Protein AF-A0A3B8U976-F1 (afdb_monomer)

Solvent-accessible surface area (backbone atoms only — not comparable to full-atom values): 6477 Å² total; per-residue (Å²): 139,84,88,73,89,81,91,78,80,85,79,77,79,73,72,76,76,78,73,78,68,48,66,43,78,44,60,14,77,86,78,64,49,73,49,78,43,64,57,85,47,87,59,83,75,60,52,43,73,70,55,36,69,73,75,41,81,80,40,82,42,75,46,60,14,75,84,77,61,51,74,39,74,45,56,70,69,52,96,59,59,78,61,54,36,69,74,64,50,54,73,72,65,80,77,135

Mean predicted aligned error: 14.17 Å

Nearest PDB structures (foldseek):
  1x0g-assembly1_D  TM=1.852E-01  e=2.087E+00  Thermosynechococcus vestitus BP-1

pLDDT: mean 72.02, std 16.74, range [30.52, 92.12]

Foldseek 3Di:
DDDDDDDDDDPPPPDPPPPPQPWDWAAAPPPRDIDIDGPPFPDDDNHDLVCCVVPPDWDWDWDQAPPPRDIDTDTPSPPGDDNHHPVRVVVVDDDD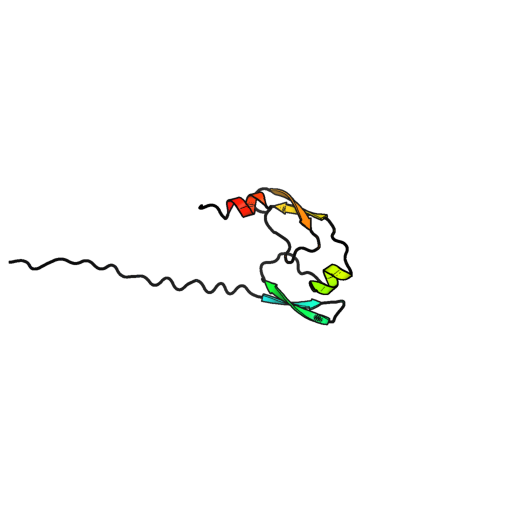

Structure (mmCIF, N/CA/C/O backbone):
data_AF-A0A3B8U976-F1
#
_entry.id   AF-A0A3B8U976-F1
#
loop_
_atom_site.group_PDB
_atom_site.id
_atom_site.type_symbol
_atom_site.label_atom_id
_atom_site.label_alt_id
_atom_site.label_comp_id
_atom_site.label_asym_id
_atom_site.label_entity_id
_atom_site.label_seq_id
_atom_site.pdbx_PDB_ins_code
_atom_site.Cartn_x
_atom_site.Cartn_y
_atom_site.Cartn_z
_atom_site.occupancy
_atom_site.B_iso_or_equiv
_atom_site.auth_seq_id
_atom_site.auth_comp_id
_atom_site.auth_asym_id
_atom_site.auth_atom_id
_atom_site.pdbx_PDB_model_num
ATOM 1 N N . MET A 1 1 ? -29.194 -43.539 46.470 1.00 33.62 1 MET A N 1
ATOM 2 C CA . MET A 1 1 ? -27.788 -43.539 46.011 1.00 33.62 1 MET A CA 1
ATOM 3 C C . MET A 1 1 ? -27.761 -42.934 44.612 1.00 33.62 1 MET A C 1
ATOM 5 O O . MET A 1 1 ? -28.173 -43.598 43.676 1.00 33.62 1 MET A O 1
ATOM 9 N N . PHE A 1 2 ? -27.421 -41.645 44.494 1.00 30.52 2 PHE A N 1
ATOM 10 C CA . PHE A 1 2 ? -27.463 -40.875 43.242 1.00 30.52 2 PHE A CA 1
ATOM 11 C C . PHE A 1 2 ? -26.031 -40.641 42.745 1.00 30.52 2 PHE A C 1
ATOM 13 O O . PHE A 1 2 ? -25.284 -39.869 43.347 1.00 30.52 2 PHE A O 1
ATOM 20 N N . GLU A 1 3 ? -25.622 -41.327 41.677 1.00 34.19 3 GLU A N 1
ATOM 21 C CA . GLU A 1 3 ? -24.277 -41.184 41.117 1.00 34.19 3 GLU A CA 1
ATOM 22 C C . GL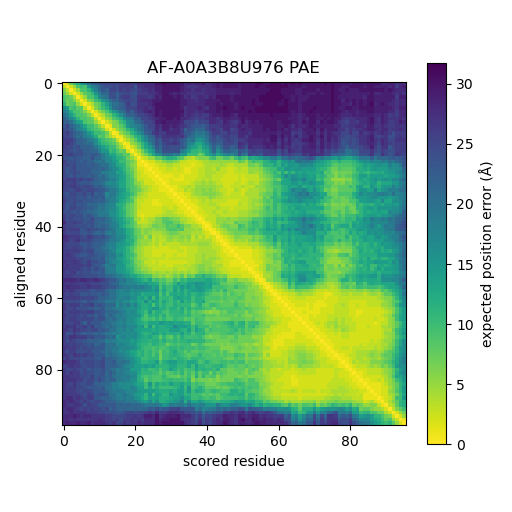U A 1 3 ? -24.166 -40.009 40.131 1.00 34.19 3 GLU A C 1
ATOM 24 O O . GLU A 1 3 ? -24.622 -40.052 38.995 1.00 34.19 3 GLU A O 1
ATOM 29 N N . LYS A 1 4 ? -23.486 -38.968 40.627 1.00 37.50 4 LYS A N 1
ATOM 30 C CA . LYS A 1 4 ? -22.391 -38.216 39.986 1.00 37.50 4 LYS A CA 1
ATOM 31 C C . LYS A 1 4 ? -22.652 -37.498 38.647 1.00 37.50 4 LYS A C 1
ATOM 33 O O . LYS A 1 4 ? -22.468 -38.016 37.554 1.00 37.50 4 LYS A O 1
ATOM 38 N N . LEU A 1 5 ? -22.863 -36.188 38.799 1.00 40.44 5 LEU A N 1
ATOM 39 C CA . LEU A 1 5 ? -22.307 -35.081 38.002 1.00 40.44 5 LEU A CA 1
ATOM 40 C C . LEU A 1 5 ? -21.115 -35.424 37.078 1.00 40.44 5 LEU A C 1
ATOM 42 O O . LEU A 1 5 ? -20.096 -35.918 37.560 1.00 40.44 5 LEU A O 1
ATOM 46 N N . LYS A 1 6 ? -21.152 -34.914 35.834 1.00 41.41 6 LYS A N 1
ATOM 47 C CA . LYS A 1 6 ? -20.152 -33.961 35.292 1.00 41.41 6 LYS A CA 1
ATOM 48 C C . LYS A 1 6 ? -20.595 -33.364 33.947 1.00 41.41 6 LYS A C 1
ATOM 50 O O . LYS A 1 6 ? -20.695 -34.035 32.928 1.00 41.41 6 LYS A O 1
ATOM 55 N N . LYS A 1 7 ? -20.821 -32.049 33.982 1.00 47.91 7 LYS A N 1
ATOM 56 C CA . LYS A 1 7 ? -20.962 -31.133 32.843 1.00 47.91 7 LYS A CA 1
ATOM 57 C C . LYS A 1 7 ? -19.703 -31.189 31.974 1.00 47.91 7 LYS A C 1
ATOM 59 O O . LYS A 1 7 ? -18.624 -30.960 32.511 1.00 47.91 7 LYS A O 1
ATOM 64 N N . LEU A 1 8 ? -19.831 -31.338 30.656 1.00 46.34 8 LEU A N 1
ATOM 65 C CA . LEU A 1 8 ? -18.810 -30.867 29.716 1.00 46.34 8 LEU A CA 1
ATOM 66 C C . LEU A 1 8 ? -19.481 -30.184 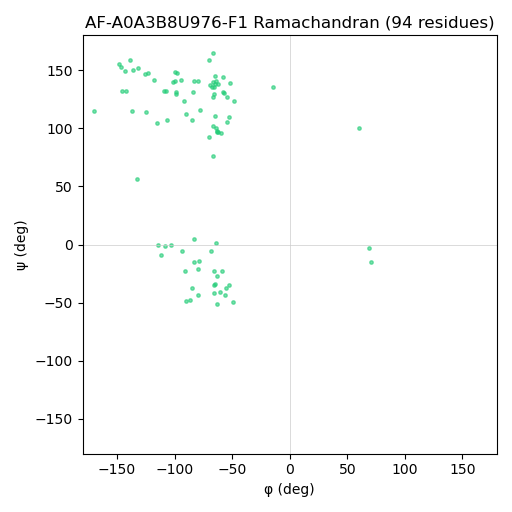28.523 1.00 46.34 8 LEU A C 1
ATOM 68 O O . LEU A 1 8 ? -20.242 -30.770 27.761 1.00 46.34 8 LEU A O 1
ATOM 72 N N . PHE A 1 9 ? -19.216 -28.886 28.442 1.00 45.72 9 PHE A N 1
ATOM 73 C CA . PHE A 1 9 ? -19.768 -27.935 27.496 1.00 45.72 9 PHE A CA 1
ATOM 74 C C . PHE A 1 9 ? -19.390 -28.277 26.051 1.00 45.72 9 PHE A C 1
ATOM 76 O O . PHE A 1 9 ? -18.232 -28.562 25.740 1.00 45.72 9 PHE A O 1
ATOM 83 N N . ALA A 1 10 ? -20.370 -28.148 25.157 1.00 47.22 10 ALA A N 1
ATOM 84 C CA . ALA A 1 10 ? -20.198 -28.187 23.713 1.00 47.22 10 ALA A CA 1
ATOM 85 C C . ALA A 1 10 ? -19.148 -27.155 23.256 1.00 47.22 10 ALA A C 1
ATOM 87 O O . ALA A 1 10 ? -19.411 -25.950 23.202 1.00 47.22 10 ALA A O 1
ATOM 88 N N . LYS A 1 11 ? -17.944 -27.616 22.892 1.00 52.53 11 LYS A N 1
ATOM 89 C CA . LYS A 1 11 ? -16.946 -26.786 22.207 1.00 52.53 11 LYS A CA 1
ATOM 90 C C . LYS A 1 11 ? -17.440 -26.509 20.787 1.00 52.53 11 LYS A C 1
ATOM 92 O O . LYS A 1 11 ? -17.203 -27.276 19.860 1.00 52.53 11 LYS A O 1
ATOM 97 N N . LYS A 1 12 ? -18.142 -25.388 20.616 1.00 55.72 12 LYS A N 1
ATOM 98 C CA . LYS A 1 12 ? -18.492 -24.812 19.312 1.00 55.72 12 LYS A CA 1
ATOM 99 C C . LYS A 1 12 ? -17.180 -24.457 18.602 1.00 55.72 12 LYS A C 1
ATOM 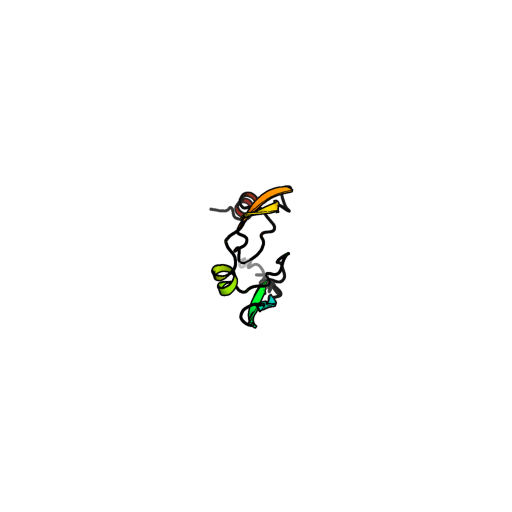101 O O . LYS A 1 12 ? -16.585 -23.419 18.890 1.00 55.72 12 LYS A O 1
ATOM 106 N N . ILE A 1 13 ? -16.698 -25.332 17.719 1.00 60.59 13 ILE A N 1
ATOM 107 C CA . ILE A 1 13 ? -15.524 -25.065 16.880 1.00 60.59 13 ILE A CA 1
ATOM 108 C C . ILE A 1 13 ? -15.888 -23.879 15.984 1.00 60.59 13 ILE A C 1
ATOM 110 O O . ILE A 1 13 ? -16.575 -24.021 14.971 1.00 60.59 13 ILE A O 1
ATOM 114 N N . ARG A 1 14 ? -15.477 -22.671 16.381 1.00 55.44 14 ARG A N 1
ATOM 115 C CA . ARG A 1 14 ? -15.527 -21.504 15.504 1.00 55.44 14 ARG A CA 1
ATOM 116 C C . ARG A 1 14 ? -14.524 -21.780 14.394 1.00 55.44 14 ARG A C 1
ATOM 118 O O . ARG A 1 14 ? -13.323 -21.658 14.612 1.00 55.44 14 ARG A O 1
ATOM 125 N N . ARG A 1 15 ? -15.015 -22.175 13.215 1.00 54.97 15 ARG A N 1
ATOM 126 C CA . ARG A 1 15 ? -14.205 -22.165 11.993 1.00 54.97 15 ARG A CA 1
ATOM 127 C C . ARG A 1 15 ? -13.530 -20.787 11.936 1.00 54.97 15 ARG A C 1
ATOM 129 O O . ARG A 1 15 ? -14.263 -19.792 12.013 1.00 54.97 15 ARG A O 1
ATOM 136 N N . PRO A 1 16 ? -12.191 -20.679 11.861 1.00 55.66 16 PRO A N 1
ATOM 137 C CA . PRO A 1 16 ? -11.584 -19.390 11.579 1.00 55.66 16 PRO A CA 1
ATOM 138 C C . PRO A 1 16 ? -12.233 -18.897 10.289 1.00 55.66 16 PRO A C 1
ATOM 140 O O . PRO A 1 16 ? -12.328 -19.649 9.315 1.00 55.66 16 PRO A O 1
ATOM 143 N N . ARG A 1 17 ? -12.776 -17.673 10.302 1.00 47.84 17 ARG A N 1
ATOM 144 C CA . ARG A 1 17 ? -13.228 -17.034 9.067 1.00 47.84 17 ARG A CA 1
ATOM 145 C C . ARG A 1 17 ? -12.026 -17.108 8.130 1.00 47.84 17 ARG A C 1
ATOM 147 O O . ARG A 1 17 ? -11.034 -16.434 8.395 1.00 47.84 17 ARG A O 1
ATOM 154 N N . ARG A 1 18 ? -12.086 -17.935 7.078 1.00 51.31 18 ARG A N 1
ATOM 155 C CA . ARG A 1 18 ? -11.218 -17.748 5.917 1.00 51.31 18 ARG A CA 1
ATOM 156 C C . ARG A 1 18 ? -11.572 -16.359 5.429 1.00 51.31 18 ARG A C 1
ATOM 158 O O . ARG A 1 18 ? -12.601 -16.157 4.793 1.00 51.31 18 ARG A O 1
ATOM 165 N N . PHE A 1 19 ? -10.780 -15.386 5.855 1.00 47.78 19 PHE A N 1
ATOM 166 C CA . PHE A 1 19 ? -10.762 -14.083 5.243 1.00 47.78 19 PHE A CA 1
ATOM 167 C C . PHE A 1 19 ? -10.270 -14.394 3.838 1.00 47.78 19 PHE A C 1
ATOM 169 O O . PHE A 1 19 ? -9.081 -14.617 3.630 1.00 47.78 19 PHE A O 1
ATOM 176 N N . ASN A 1 20 ? -11.197 -14.527 2.894 1.00 49.41 20 ASN A N 1
ATOM 177 C CA . ASN A 1 20 ? -10.858 -14.420 1.492 1.00 49.41 20 ASN A CA 1
ATOM 178 C C . ASN A 1 20 ? -10.446 -12.952 1.328 1.00 49.41 20 ASN A C 1
ATOM 180 O O . ASN A 1 20 ? -11.262 -12.111 0.972 1.00 49.41 20 ASN A O 1
ATOM 184 N N . GLN A 1 21 ? -9.236 -12.604 1.783 1.00 58.56 21 GLN A N 1
ATOM 185 C CA . GLN A 1 21 ? -8.591 -11.359 1.409 1.00 58.56 21 GLN A CA 1
ATOM 186 C C . GLN A 1 21 ? -8.393 -11.547 -0.079 1.00 58.56 21 GLN A C 1
ATOM 188 O O . GLN A 1 21 ? -7.537 -12.333 -0.487 1.00 58.56 21 GLN A O 1
ATOM 193 N N . GLY A 1 22 ? -9.276 -10.945 -0.874 1.00 70.62 22 GLY A N 1
ATOM 194 C CA . GLY A 1 22 ? -9.076 -10.928 -2.304 1.00 70.62 22 GLY A CA 1
ATOM 195 C C . GLY A 1 22 ? -7.668 -10.400 -2.533 1.00 70.62 22 GLY A C 1
ATOM 196 O O . GLY A 1 22 ? -7.188 -9.521 -1.818 1.00 70.62 22 GLY A O 1
ATOM 197 N N . THR A 1 23 ? -6.950 -10.980 -3.470 1.00 78.44 23 THR A N 1
ATOM 198 C CA . THR A 1 23 ? -5.705 -10.393 -3.934 1.00 78.44 23 THR A CA 1
ATOM 199 C C . THR A 1 23 ? -5.971 -9.891 -5.333 1.00 78.44 23 THR A C 1
ATOM 201 O O . THR A 1 23 ? -6.578 -10.581 -6.150 1.00 78.44 23 THR A O 1
ATOM 204 N N . ILE A 1 24 ? -5.563 -8.659 -5.609 1.00 80.50 24 ILE A N 1
ATOM 205 C CA . ILE A 1 24 ? -5.489 -8.189 -6.983 1.00 80.50 24 ILE A CA 1
ATOM 206 C C . ILE A 1 24 ? -4.066 -8.415 -7.473 1.00 80.50 24 ILE A C 1
ATOM 208 O O . ILE A 1 24 ? -3.096 -8.181 -6.744 1.00 80.50 24 ILE A O 1
ATOM 212 N N . THR A 1 25 ? -3.947 -8.822 -8.727 1.00 83.81 25 THR A N 1
ATOM 213 C CA . THR A 1 25 ? -2.665 -8.880 -9.421 1.00 83.81 25 THR A CA 1
ATOM 214 C C . THR A 1 25 ? -2.525 -7.636 -10.287 1.00 83.81 25 THR A C 1
ATOM 216 O O . THR A 1 25 ? -3.445 -7.271 -11.021 1.00 83.81 25 THR A O 1
ATOM 219 N N . ARG A 1 26 ? -1.379 -6.963 -10.193 1.00 83.94 26 ARG A N 1
ATOM 220 C CA . ARG A 1 26 ? -1.019 -5.815 -11.029 1.00 83.94 26 ARG A CA 1
ATOM 221 C C . ARG A 1 26 ? 0.284 -6.080 -11.760 1.00 83.94 26 ARG A C 1
ATOM 223 O O . ARG A 1 26 ? 1.175 -6.725 -11.221 1.00 83.94 26 ARG A O 1
ATOM 230 N N . THR A 1 27 ? 0.408 -5.524 -12.956 1.00 85.75 27 THR A N 1
ATOM 231 C CA . THR A 1 27 ? 1.648 -5.533 -13.736 1.00 85.75 27 THR A CA 1
ATOM 232 C C . THR A 1 27 ? 2.372 -4.208 -13.550 1.00 85.75 27 THR A C 1
ATOM 234 O O . THR A 1 27 ? 1.763 -3.148 -13.700 1.00 85.75 27 THR A O 1
ATOM 237 N N . CYS A 1 28 ? 3.659 -4.260 -13.210 1.00 85.94 28 CYS A N 1
ATOM 238 C CA . CYS A 1 28 ? 4.510 -3.081 -13.121 1.00 85.94 28 CYS A CA 1
ATOM 239 C C . CYS A 1 28 ? 4.702 -2.459 -14.506 1.00 85.94 28 CYS A C 1
ATOM 241 O O . CYS A 1 28 ? 5.169 -3.136 -15.421 1.00 85.94 28 CYS A O 1
ATOM 243 N N . ARG A 1 29 ? 4.433 -1.156 -14.639 1.00 85.31 29 ARG A N 1
ATOM 244 C CA . ARG A 1 29 ? 4.597 -0.432 -15.911 1.00 85.31 29 ARG A CA 1
ATOM 245 C C . ARG A 1 29 ? 6.048 -0.377 -16.418 1.00 85.31 29 ARG A C 1
ATOM 247 O O . ARG A 1 29 ? 6.249 -0.252 -17.617 1.00 85.31 29 ARG A O 1
ATOM 254 N N . ILE A 1 30 ? 7.043 -0.447 -15.527 1.00 83.81 30 ILE A N 1
ATOM 255 C CA . ILE A 1 30 ? 8.466 -0.298 -15.894 1.00 83.81 30 ILE A CA 1
ATOM 256 C C . ILE A 1 30 ? 9.113 -1.638 -16.250 1.00 83.81 30 ILE A C 1
ATOM 258 O O . ILE A 1 30 ? 9.794 -1.735 -17.261 1.00 83.81 30 ILE A O 1
ATOM 262 N N . CYS A 1 31 ? 8.934 -2.667 -15.419 1.00 88.50 31 CYS A N 1
ATOM 263 C CA . CYS A 1 31 ? 9.637 -3.943 -15.592 1.00 88.50 31 CYS A CA 1
ATOM 264 C C . CYS A 1 31 ? 8.745 -5.095 -16.062 1.00 88.50 31 CYS A C 1
ATOM 266 O O . CYS A 1 31 ? 9.228 -6.215 -16.180 1.00 88.50 31 CYS A O 1
ATOM 268 N N . GLY A 1 32 ? 7.441 -4.868 -16.245 1.00 86.25 32 GLY A N 1
ATOM 269 C CA . GLY A 1 32 ? 6.497 -5.906 -16.669 1.00 86.25 32 GLY A CA 1
ATOM 270 C C . GLY A 1 32 ? 6.226 -7.001 -15.628 1.00 86.25 32 GLY A C 1
ATOM 271 O O . GLY A 1 32 ? 5.383 -7.861 -15.862 1.00 86.25 32 GLY A O 1
ATOM 272 N N . LYS A 1 33 ? 6.888 -6.983 -14.461 1.00 87.88 33 LYS A N 1
ATOM 273 C CA . LYS A 1 33 ? 6.661 -7.978 -13.403 1.00 87.88 33 LYS A CA 1
ATOM 274 C C . LYS A 1 33 ? 5.253 -7.851 -12.8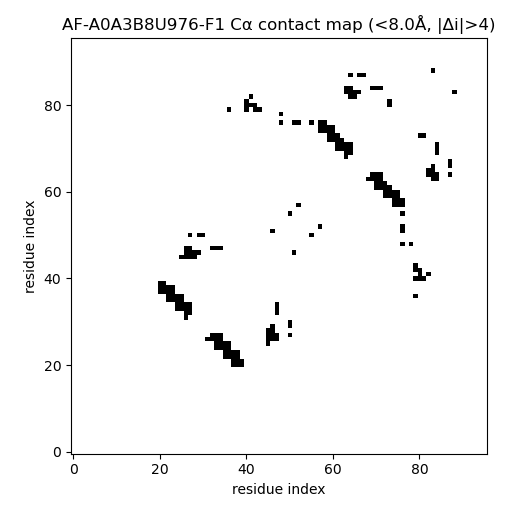28 1.00 87.88 33 LYS A C 1
ATOM 276 O O . LYS A 1 33 ? 4.808 -6.749 -12.489 1.00 87.88 33 LYS A O 1
ATOM 281 N N . THR A 1 34 ? 4.587 -8.983 -12.640 1.00 86.50 34 THR A N 1
ATOM 282 C CA . THR A 1 34 ? 3.318 -9.064 -11.915 1.00 86.50 34 THR A CA 1
ATOM 283 C C . THR A 1 34 ? 3.552 -9.138 -10.411 1.00 86.50 34 THR A C 1
ATOM 285 O O . THR A 1 34 ? 4.458 -9.829 -9.950 1.00 86.50 34 THR A O 1
ATOM 288 N N . PHE A 1 35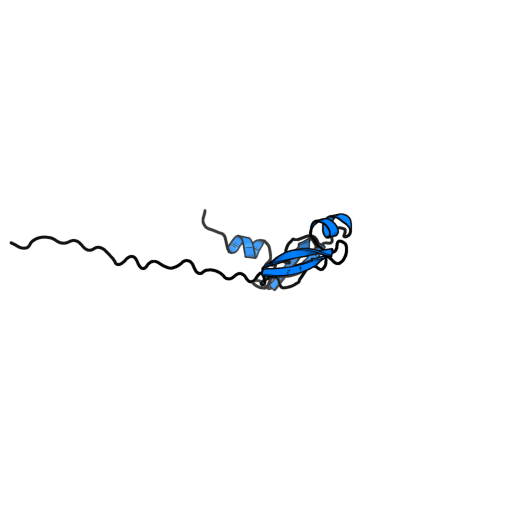 ? 2.722 -8.454 -9.633 1.00 81.44 35 PHE A N 1
ATOM 289 C CA . PHE A 1 35 ? 2.765 -8.485 -8.176 1.00 81.44 35 PHE A CA 1
ATOM 290 C C . PHE A 1 35 ? 1.357 -8.436 -7.586 1.00 81.44 35 PHE A C 1
ATOM 292 O O . PHE A 1 35 ? 0.438 -7.849 -8.159 1.00 81.44 35 PHE A O 1
ATOM 299 N N . THR A 1 36 ? 1.194 -9.068 -6.427 1.00 82.19 36 THR A N 1
ATOM 300 C CA . THR A 1 36 ? -0.093 -9.189 -5.742 1.00 82.19 36 THR A CA 1
ATOM 301 C C . THR A 1 36 ? -0.214 -8.203 -4.591 1.00 82.19 36 THR A C 1
ATOM 303 O O . THR A 1 36 ? 0.7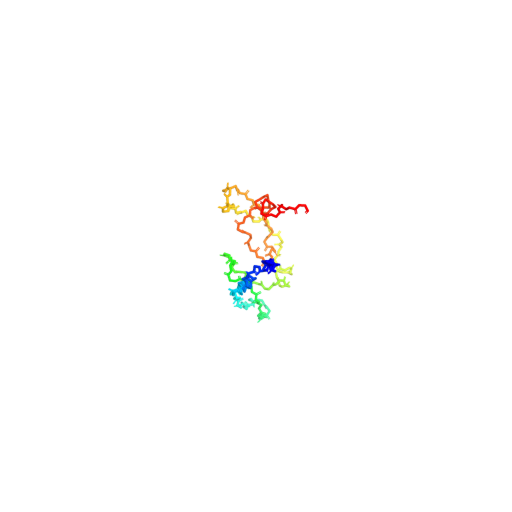25 -8.000 -3.815 1.00 82.19 36 THR A O 1
ATOM 306 N N . LEU A 1 37 ? -1.402 -7.628 -4.449 1.00 76.81 37 LEU A N 1
ATOM 307 C CA . LEU A 1 37 ?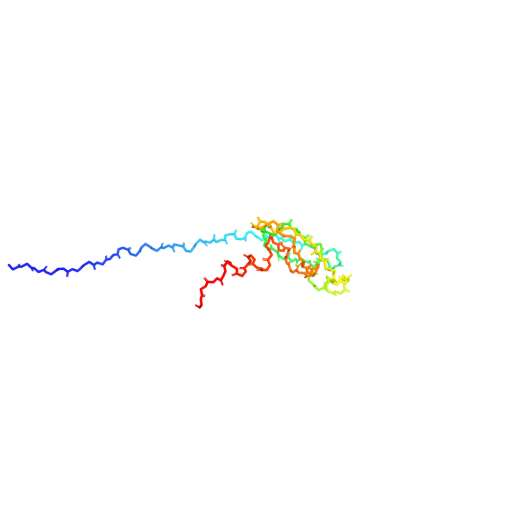 -1.764 -6.704 -3.381 1.00 76.81 37 LEU A CA 1
ATOM 308 C C . LEU A 1 37 ? -3.101 -7.130 -2.772 1.00 76.81 37 LEU A C 1
ATOM 310 O O . LEU A 1 37 ? -3.923 -7.710 -3.480 1.00 76.81 37 LEU A O 1
ATOM 314 N N . PRO A 1 38 ? -3.355 -6.830 -1.492 1.00 76.25 38 PRO A N 1
ATOM 315 C CA . PRO A 1 38 ? -4.652 -7.123 -0.899 1.00 76.25 38 PRO A CA 1
ATOM 316 C C . PRO A 1 38 ? -5.750 -6.251 -1.537 1.00 76.25 38 PRO A C 1
ATOM 318 O O . PRO A 1 38 ? -5.530 -5.064 -1.780 1.00 76.25 38 PRO A O 1
ATOM 321 N N . ASP A 1 39 ? -6.933 -6.828 -1.786 1.00 70.56 39 ASP A N 1
ATOM 322 C CA . ASP A 1 39 ? -8.101 -6.214 -2.452 1.00 70.56 39 ASP A CA 1
ATOM 323 C C . ASP A 1 39 ? -8.600 -4.962 -1.713 1.00 70.56 39 ASP A C 1
ATOM 325 O O . ASP A 1 39 ? -9.239 -4.073 -2.271 1.00 70.56 39 ASP A O 1
ATOM 329 N N . ASN A 1 40 ? -8.267 -4.880 -0.428 1.00 71.06 40 ASN A N 1
ATOM 330 C CA . ASN A 1 40 ? -8.724 -3.846 0.474 1.00 71.06 40 ASN A CA 1
ATOM 331 C C . ASN A 1 40 ? -7.909 -2.544 0.410 1.00 71.06 40 ASN A C 1
ATOM 333 O O . ASN A 1 40 ? -8.171 -1.650 1.227 1.00 71.06 40 ASN A O 1
ATOM 337 N N . VAL A 1 41 ? -6.936 -2.393 -0.493 1.00 67.69 41 VAL A N 1
ATOM 338 C CA . VAL A 1 41 ? -6.248 -1.104 -0.664 1.00 67.69 41 VAL A CA 1
ATOM 339 C C . VAL A 1 41 ? -7.104 -0.159 -1.498 1.00 67.69 41 VAL A C 1
ATOM 341 O O . VAL A 1 41 ? -7.793 -0.541 -2.432 1.00 67.69 41 VAL A O 1
ATOM 344 N N . GLN A 1 42 ? -7.104 1.114 -1.113 1.00 62.66 42 GLN A N 1
ATOM 345 C CA . GLN A 1 42 ? -7.942 2.121 -1.769 1.00 62.66 42 GLN A CA 1
ATOM 346 C C . GLN A 1 42 ? -7.300 2.682 -3.045 1.00 62.66 42 GLN A C 1
ATOM 348 O O . GLN A 1 42 ? -7.976 3.331 -3.831 1.00 62.66 42 GLN A O 1
ATOM 353 N N . HIS A 1 43 ? -6.000 2.444 -3.226 1.00 68.38 43 HIS A N 1
ATOM 354 C CA . HIS A 1 43 ? -5.234 2.882 -4.383 1.00 68.38 43 HIS A CA 1
ATOM 355 C C . HIS A 1 43 ? -4.227 1.799 -4.756 1.00 68.38 43 HIS A C 1
ATOM 357 O O . HIS A 1 43 ? -3.509 1.285 -3.892 1.00 68.38 43 HIS A O 1
ATOM 363 N N . TRP A 1 44 ? -4.197 1.473 -6.044 1.00 72.19 44 TRP A N 1
ATOM 364 C CA . TRP A 1 44 ? -3.299 0.492 -6.633 1.00 72.19 44 TRP A CA 1
ATOM 365 C C . TRP A 1 44 ? -2.026 1.196 -7.111 1.00 72.19 44 TRP A C 1
ATOM 367 O O . TRP A 1 44 ? -2.134 2.141 -7.885 1.00 72.19 44 TRP A O 1
ATOM 377 N N . PRO A 1 45 ? -0.826 0.796 -6.665 1.00 74.69 45 PRO A N 1
ATOM 378 C CA . PRO A 1 45 ? 0.414 1.291 -7.246 1.00 74.69 45 PRO A CA 1
ATOM 379 C C . PRO A 1 45 ? 0.614 0.745 -8.672 1.00 74.69 45 PRO A C 1
ATOM 381 O O . PRO A 1 45 ? 0.441 -0.448 -8.913 1.00 74.69 45 PRO A O 1
ATOM 384 N N . ASP A 1 46 ? 1.049 1.609 -9.592 1.00 77.00 46 ASP A N 1
ATOM 385 C CA . ASP A 1 46 ? 1.415 1.254 -10.978 1.00 77.00 46 ASP A CA 1
ATOM 386 C C . ASP A 1 46 ? 2.814 0.624 -11.119 1.00 77.00 46 ASP A C 1
ATOM 388 O O . ASP A 1 46 ? 3.162 0.062 -12.161 1.00 77.00 46 ASP A O 1
ATOM 392 N N . LEU A 1 47 ? 3.639 0.727 -10.074 1.00 81.12 47 LEU A N 1
ATOM 393 C CA . LEU A 1 47 ? 5.016 0.233 -10.040 1.00 81.12 47 LEU A CA 1
ATOM 394 C C . LEU A 1 47 ? 5.180 -0.840 -8.963 1.00 81.12 47 LEU A C 1
ATOM 396 O O . LEU A 1 47 ? 4.651 -0.705 -7.857 1.00 81.12 47 LEU A O 1
ATOM 400 N N . CYS A 1 48 ? 5.974 -1.873 -9.259 1.00 83.94 48 CYS A N 1
ATOM 401 C CA . CYS A 1 48 ? 6.413 -2.825 -8.242 1.00 83.94 48 CYS A CA 1
ATOM 402 C C . CYS A 1 48 ? 7.355 -2.152 -7.229 1.00 83.94 48 CYS A C 1
ATOM 404 O O . CYS A 1 48 ? 7.900 -1.075 -7.478 1.00 83.94 48 CYS A O 1
ATOM 406 N N . GLN A 1 49 ? 7.570 -2.806 -6.087 1.00 79.06 49 GLN A N 1
ATOM 407 C CA . GLN A 1 49 ? 8.391 -2.277 -4.994 1.00 79.06 49 GLN A CA 1
ATOM 408 C C . GLN A 1 49 ? 9.818 -1.907 -5.437 1.00 79.06 49 GLN A C 1
ATOM 410 O O . GLN A 1 49 ? 10.290 -0.828 -5.092 1.00 79.06 49 GLN A O 1
ATOM 415 N N . GLU A 1 50 ? 10.469 -2.756 -6.238 1.00 82.44 50 GLU A N 1
ATOM 416 C CA . GLU A 1 50 ? 11.827 -2.517 -6.750 1.00 82.44 50 GLU A CA 1
ATOM 417 C C . GLU A 1 50 ? 11.885 -1.276 -7.653 1.00 82.44 50 GLU A C 1
ATOM 419 O O . GLU A 1 50 ? 12.686 -0.368 -7.437 1.00 82.44 50 GLU A O 1
ATOM 424 N N . CYS A 1 51 ? 10.990 -1.194 -8.645 1.00 82.19 51 CYS A N 1
ATOM 425 C CA . CYS A 1 51 ? 10.949 -0.061 -9.569 1.00 82.19 51 CYS A CA 1
ATOM 426 C C . CYS A 1 51 ? 10.557 1.237 -8.867 1.00 82.19 51 CYS A C 1
ATOM 428 O O . CYS A 1 51 ? 11.060 2.300 -9.212 1.00 82.19 51 CYS A O 1
ATOM 430 N N . ARG A 1 52 ? 9.683 1.164 -7.866 1.00 77.12 52 ARG A N 1
ATOM 431 C CA . ARG A 1 52 ? 9.278 2.321 -7.071 1.00 77.12 52 ARG A CA 1
ATOM 432 C C . ARG A 1 52 ? 10.441 2.868 -6.245 1.00 77.12 52 ARG A C 1
ATOM 434 O O . ARG A 1 52 ? 10.637 4.073 -6.246 1.00 77.12 52 ARG A O 1
ATOM 441 N N . ALA A 1 53 ? 11.248 1.997 -5.636 1.00 77.00 53 ALA A N 1
ATOM 442 C CA . ALA A 1 53 ? 12.453 2.404 -4.913 1.00 77.00 53 ALA A CA 1
ATOM 443 C C . ALA A 1 53 ? 13.526 3.020 -5.831 1.00 77.00 53 ALA A C 1
ATOM 445 O O . ALA A 1 53 ? 14.231 3.932 -5.414 1.00 77.00 53 ALA A O 1
ATOM 446 N N . LYS A 1 54 ? 13.636 2.539 -7.077 1.00 81.25 54 LYS A N 1
ATOM 447 C CA . LYS A 1 54 ? 14.654 2.994 -8.037 1.00 81.25 54 LYS A CA 1
ATOM 448 C C . LYS A 1 54 ? 14.261 4.252 -8.819 1.00 81.25 54 LYS A C 1
ATOM 450 O O . LYS A 1 54 ? 15.120 5.069 -9.123 1.00 81.25 54 LYS A O 1
ATOM 455 N N . HIS A 1 55 ? 12.987 4.385 -9.185 1.00 75.31 55 HIS A N 1
ATOM 456 C CA . HIS A 1 55 ? 12.523 5.404 -10.136 1.00 75.31 55 HIS A CA 1
ATOM 457 C C . HIS A 1 55 ? 11.648 6.491 -9.515 1.00 75.31 55 HIS A C 1
ATOM 459 O O . HIS A 1 55 ? 11.338 7.464 -10.199 1.00 75.31 55 HIS A O 1
ATOM 465 N N . ARG A 1 56 ? 11.225 6.348 -8.253 1.00 70.19 56 ARG A N 1
ATOM 466 C CA . ARG A 1 56 ? 10.399 7.352 -7.584 1.00 70.19 56 ARG A CA 1
ATOM 467 C C . ARG A 1 56 ? 11.058 7.791 -6.273 1.00 70.19 56 ARG A C 1
ATOM 469 O O . ARG A 1 56 ? 11.151 6.977 -5.350 1.00 70.19 56 ARG A O 1
ATOM 476 N N . PRO A 1 57 ? 11.500 9.057 -6.154 1.00 69.19 57 PRO A N 1
ATOM 477 C CA . PRO A 1 57 ? 11.933 9.569 -4.862 1.00 69.19 57 PRO A CA 1
ATOM 478 C C . PRO A 1 57 ? 10.781 9.442 -3.858 1.00 69.19 57 PRO A C 1
ATOM 480 O O . PRO A 1 57 ? 9.607 9.553 -4.218 1.00 69.19 57 PRO A O 1
ATOM 483 N N . ALA A 1 58 ? 11.110 9.142 -2.601 1.00 70.75 58 ALA A N 1
ATOM 484 C CA . ALA A 1 58 ? 10.109 9.042 -1.550 1.00 70.75 58 ALA A CA 1
ATOM 485 C C . ALA A 1 58 ? 9.475 10.423 -1.330 1.00 70.75 58 ALA A C 1
ATOM 487 O O . ALA A 1 58 ? 10.114 11.339 -0.826 1.00 70.75 58 ALA A O 1
ATOM 488 N N . GLU A 1 59 ? 8.210 10.558 -1.706 1.00 77.75 59 GLU A N 1
ATOM 489 C CA . GLU A 1 59 ? 7.420 11.767 -1.488 1.00 77.75 59 GLU A CA 1
ATOM 490 C C . GLU A 1 59 ? 6.564 11.581 -0.235 1.00 77.75 59 GLU A C 1
ATOM 492 O O . GLU A 1 59 ? 6.098 10.478 0.066 1.00 77.75 59 GLU A O 1
ATOM 497 N N . THR A 1 60 ? 6.315 12.661 0.494 1.00 84.88 60 THR A N 1
ATOM 498 C CA . THR A 1 60 ? 5.403 12.638 1.638 1.00 84.88 60 THR A CA 1
ATOM 499 C C . THR A 1 60 ? 3.997 12.969 1.151 1.00 84.88 60 THR A C 1
ATOM 501 O O . THR A 1 60 ? 3.730 14.088 0.725 1.00 84.88 60 THR A O 1
ATOM 504 N N . LEU A 1 61 ? 3.085 11.997 1.210 1.00 83.31 61 LEU A N 1
ATOM 505 C CA . LEU A 1 61 ? 1.687 12.168 0.812 1.00 83.31 61 LEU A CA 1
ATOM 506 C C . LEU A 1 61 ? 0.802 12.389 2.036 1.00 83.31 61 LEU A C 1
ATOM 508 O O . LEU A 1 61 ? 0.958 11.700 3.041 1.00 83.31 61 LEU A O 1
ATOM 512 N N . THR A 1 62 ? -0.177 13.288 1.926 1.00 88.19 62 THR A N 1
ATOM 513 C CA . THR A 1 62 ? -1.134 13.602 3.000 1.00 88.19 62 THR A CA 1
ATOM 514 C C . THR A 1 62 ? -2.521 13.045 2.682 1.00 88.19 62 THR A C 1
ATOM 516 O O . THR A 1 62 ? -3.049 13.260 1.592 1.00 88.19 62 THR A O 1
ATOM 519 N N . ARG A 1 63 ? -3.160 12.358 3.639 1.00 87.06 63 ARG A N 1
ATOM 520 C CA . ARG A 1 63 ? -4.564 11.901 3.542 1.00 87.06 63 ARG A CA 1
ATOM 521 C C . ARG A 1 63 ? -5.317 12.098 4.853 1.00 87.06 63 ARG A C 1
ATOM 523 O O . ARG A 1 63 ? -4.716 12.173 5.916 1.00 87.06 63 ARG A O 1
ATOM 530 N N . LYS A 1 64 ? -6.651 12.142 4.787 1.00 90.44 64 LYS A N 1
ATOM 531 C CA . LYS A 1 64 ? -7.523 12.166 5.974 1.00 90.44 64 LYS A CA 1
ATOM 532 C C . LYS A 1 64 ? -7.760 10.748 6.496 1.00 90.44 64 LYS A C 1
ATOM 534 O O . LYS A 1 64 ? -8.113 9.846 5.738 1.00 90.44 64 LYS A O 1
ATOM 539 N N . CYS A 1 65 ? -7.577 10.549 7.798 1.00 88.75 65 CYS A N 1
ATOM 540 C CA . CYS A 1 65 ? -7.873 9.286 8.467 1.00 88.75 65 CYS A CA 1
ATOM 541 C C . CYS A 1 65 ? -9.379 8.999 8.439 1.00 88.75 65 CYS A C 1
ATOM 543 O O . CYS A 1 65 ? -10.170 9.821 8.896 1.00 88.75 65 CYS A O 1
ATOM 545 N N . LYS A 1 66 ? -9.785 7.797 8.008 1.00 87.12 66 LYS A N 1
ATOM 546 C CA . LYS A 1 66 ? -11.210 7.420 7.965 1.00 87.12 66 LYS A CA 1
ATOM 547 C C . LYS A 1 66 ? -11.869 7.317 9.354 1.00 87.12 66 LYS A C 1
ATOM 549 O O . LYS A 1 66 ? -13.084 7.414 9.445 1.00 87.12 66 LYS A O 1
ATOM 554 N N . LYS A 1 67 ? -11.092 7.108 10.428 1.00 86.62 67 LYS A N 1
ATOM 555 C CA . LYS A 1 67 ? -11.609 6.966 11.807 1.00 86.62 67 LYS A CA 1
ATOM 556 C C . LYS A 1 67 ? -11.775 8.312 12.516 1.00 86.62 67 LYS A C 1
ATOM 558 O O . LYS A 1 67 ? -12.800 8.539 13.134 1.00 86.62 67 LYS A O 1
ATOM 563 N N . CYS A 1 68 ? -10.762 9.177 12.460 1.00 91.12 68 CYS A N 1
ATOM 564 C CA . CYS A 1 68 ? -10.741 10.426 13.233 1.00 91.12 68 CYS A CA 1
ATOM 565 C C . CYS A 1 68 ? -10.791 11.699 12.379 1.00 91.12 68 CYS A C 1
ATOM 567 O O . CYS A 1 68 ? -10.701 12.791 12.927 1.00 91.12 68 CYS A O 1
ATOM 569 N N . GLY A 1 69 ? -10.838 11.585 11.049 1.00 90.31 69 GLY A N 1
ATOM 570 C CA . GLY A 1 69 ? -10.858 12.720 10.119 1.00 90.31 69 GLY A CA 1
ATOM 571 C C . GLY A 1 69 ? -9.543 13.502 10.008 1.00 90.31 69 GLY A C 1
ATOM 572 O O . GLY A 1 69 ? -9.363 14.245 9.044 1.00 90.31 69 GLY A O 1
ATOM 573 N N . LYS A 1 70 ? -8.602 13.320 10.946 1.00 92.12 70 LYS A N 1
ATOM 574 C CA . LYS A 1 70 ? -7.342 14.075 10.991 1.00 92.12 70 LYS A CA 1
ATOM 575 C C . LYS A 1 70 ? -6.460 13.777 9.771 1.00 92.12 70 LYS A C 1
ATOM 577 O O . LYS A 1 70 ? -6.348 12.603 9.389 1.00 92.12 70 LYS A O 1
ATOM 582 N N . PRO A 1 71 ? -5.825 14.803 9.174 1.00 91.00 71 PRO A N 1
ATOM 583 C CA . PRO A 1 71 ? -4.818 14.591 8.149 1.00 91.00 71 PRO A CA 1
ATOM 584 C C . PRO A 1 71 ? -3.605 13.882 8.757 1.00 91.00 71 PRO A C 1
ATOM 586 O O . PRO A 1 71 ? -3.253 14.096 9.917 1.00 91.00 71 PRO A O 1
ATOM 589 N N . PHE A 1 72 ? -2.983 13.012 7.977 1.00 91.50 72 PHE A N 1
ATOM 590 C CA . PHE A 1 72 ? -1.740 12.348 8.332 1.00 91.50 72 PHE A CA 1
ATOM 591 C C . PHE A 1 72 ? -0.908 12.114 7.078 1.00 91.50 72 PHE A C 1
ATOM 593 O O . PHE A 1 72 ? -1.449 11.989 5.974 1.00 91.50 72 PHE A O 1
ATOM 600 N N . THR A 1 73 ? 0.403 12.054 7.268 1.00 89.88 73 THR A N 1
ATOM 601 C CA . THR A 1 73 ? 1.366 11.848 6.197 1.00 89.88 73 THR A CA 1
ATOM 602 C C . THR A 1 73 ? 1.817 10.392 6.122 1.00 89.88 73 THR A C 1
ATOM 604 O O . THR A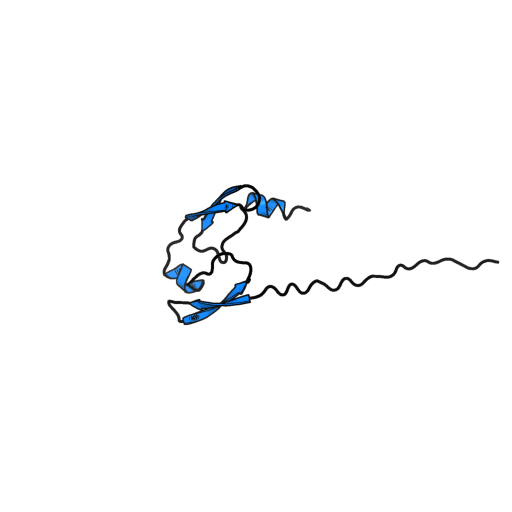 1 73 ? 1.856 9.680 7.127 1.00 89.88 73 THR A O 1
ATOM 607 N N . PHE A 1 74 ? 2.136 9.925 4.919 1.00 85.81 74 PHE A N 1
ATOM 608 C CA . PHE A 1 74 ? 2.748 8.623 4.677 1.00 85.81 74 PHE A CA 1
ATOM 609 C C . PHE A 1 74 ? 3.662 8.689 3.454 1.00 85.81 74 PHE A C 1
ATOM 611 O O . PHE A 1 74 ? 3.482 9.522 2.569 1.00 85.81 74 PHE A O 1
ATOM 618 N N . SER A 1 75 ? 4.644 7.793 3.396 1.00 84.31 75 SER A N 1
ATOM 619 C CA . SER A 1 75 ? 5.556 7.730 2.258 1.00 84.31 75 SER A CA 1
ATOM 620 C C . SER A 1 75 ? 4.832 7.264 0.993 1.00 84.31 75 SER A C 1
ATOM 622 O O . SER A 1 75 ? 4.137 6.242 0.994 1.00 84.31 75 SER A O 1
ATOM 624 N N . SER A 1 76 ? 5.096 7.941 -0.124 1.00 77.00 76 SER A N 1
ATOM 625 C CA . SER A 1 76 ? 4.729 7.513 -1.470 1.00 77.00 76 SER A CA 1
ATOM 626 C C . SER A 1 76 ? 5.433 6.230 -1.894 1.00 77.00 76 SER A C 1
ATOM 628 O O . SER A 1 76 ? 5.129 5.769 -2.988 1.00 77.00 76 SER A O 1
ATOM 630 N N . ASN A 1 77 ? 6.260 5.614 -1.032 1.00 75.31 77 ASN A N 1
ATOM 631 C CA . ASN A 1 77 ? 6.850 4.275 -1.156 1.00 75.31 77 ASN A CA 1
ATOM 632 C C . ASN A 1 77 ? 6.184 3.200 -0.270 1.00 75.31 77 ASN A C 1
ATOM 634 O O . ASN A 1 77 ? 6.523 2.023 -0.370 1.00 75.31 77 ASN A O 1
ATOM 638 N N . ALA A 1 78 ? 5.167 3.551 0.527 1.00 76.06 78 ALA A N 1
ATOM 639 C CA . ALA A 1 78 ? 4.424 2.590 1.344 1.00 76.06 78 ALA A CA 1
ATOM 640 C C . ALA A 1 78 ? 3.802 1.457 0.502 1.00 76.06 78 ALA A C 1
ATOM 642 O O . ALA A 1 78 ? 3.102 1.718 -0.482 1.00 76.06 78 ALA A O 1
ATOM 643 N N . ARG A 1 79 ? 4.003 0.195 0.910 1.00 69.69 79 ARG A N 1
ATOM 644 C CA . ARG A 1 79 ? 3.511 -1.007 0.200 1.00 69.69 79 ARG A CA 1
ATOM 645 C C . ARG A 1 79 ? 2.009 -0.956 -0.099 1.00 69.69 79 ARG A C 1
ATOM 647 O O . ARG A 1 79 ? 1.575 -1.401 -1.154 1.00 69.69 79 ARG A O 1
ATOM 654 N N . HIS A 1 80 ? 1.239 -0.361 0.805 1.00 73.62 80 HIS A N 1
ATOM 655 C CA . HIS A 1 80 ? -0.178 -0.062 0.640 1.00 73.62 80 HIS A CA 1
ATOM 656 C C . HIS A 1 80 ? -0.479 1.349 1.144 1.00 73.62 80 HIS A C 1
ATOM 658 O O . HIS A 1 80 ? 0.150 1.824 2.092 1.00 73.62 80 HIS A O 1
ATOM 664 N N . TRP A 1 81 ? -1.475 2.012 0.559 1.00 81.00 81 TRP A N 1
ATOM 665 C CA . TRP A 1 81 ? -1.900 3.324 1.040 1.00 81.00 81 TRP A CA 1
ATOM 666 C C . TRP A 1 81 ? -2.770 3.180 2.294 1.00 81.00 81 TRP A C 1
ATOM 668 O O . TRP A 1 81 ? -3.864 2.608 2.219 1.00 81.00 81 TRP A O 1
ATOM 678 N N . PRO A 1 82 ? -2.312 3.685 3.451 1.00 81.81 82 PRO A N 1
ATOM 679 C CA . PRO A 1 82 ? -3.031 3.542 4.707 1.00 81.81 82 PRO A CA 1
ATOM 680 C C . PRO A 1 82 ? -4.387 4.262 4.668 1.00 81.81 82 PRO A C 1
ATOM 682 O O . PRO A 1 82 ? -4.526 5.359 4.126 1.00 81.81 82 PRO A O 1
ATOM 685 N N . LYS A 1 83 ? -5.404 3.628 5.266 1.00 84.19 83 LYS A N 1
ATOM 686 C CA . LYS A 1 83 ? -6.753 4.201 5.460 1.00 84.19 83 LYS A CA 1
ATOM 687 C C . LYS A 1 83 ? -6.899 4.946 6.792 1.00 84.19 83 LYS A C 1
ATOM 689 O O . LYS A 1 83 ? -7.791 5.782 6.947 1.00 84.19 83 LYS A O 1
ATOM 694 N N . TYR A 1 84 ? -6.051 4.619 7.762 1.00 87.25 84 TYR A N 1
ATOM 695 C CA . TYR A 1 84 ? -6.087 5.148 9.121 1.00 87.25 84 TYR A CA 1
ATOM 696 C C . TYR A 1 84 ? -4.718 5.734 9.474 1.00 87.25 84 TYR A C 1
ATOM 698 O O . TYR A 1 84 ? -3.702 5.215 9.017 1.00 87.25 84 TYR A O 1
ATOM 706 N N . CYS A 1 85 ? -4.695 6.797 10.279 1.00 89.44 85 CYS A N 1
ATOM 707 C CA . CYS A 1 85 ? -3.447 7.379 10.770 1.00 89.44 85 CYS A CA 1
ATOM 708 C C . CYS A 1 85 ? -2.759 6.455 11.798 1.00 89.44 85 CYS A C 1
ATOM 710 O O . CYS A 1 85 ? -3.457 5.644 12.417 1.00 89.44 85 CYS A O 1
ATOM 712 N N . PRO A 1 86 ? -1.438 6.604 12.034 1.00 86.06 86 PRO A N 1
ATOM 713 C CA . PRO A 1 86 ? -0.679 5.776 12.981 1.00 86.06 86 PRO A CA 1
ATOM 714 C C . PRO A 1 86 ? -1.346 5.665 14.359 1.00 86.06 86 PRO A C 1
ATOM 716 O O . PRO A 1 86 ? -1.707 4.568 14.770 1.00 86.06 86 PRO A O 1
ATOM 719 N N . LYS A 1 87 ? -1.737 6.800 14.957 1.00 86.88 87 LYS A N 1
ATOM 720 C CA . LYS A 1 87 ? -2.465 6.847 16.243 1.00 86.88 87 LYS A CA 1
ATOM 721 C C . LYS A 1 87 ? -3.763 6.020 16.250 1.00 86.88 87 LYS A C 1
ATOM 723 O O . LYS A 1 87 ? -4.156 5.412 17.246 1.00 86.88 87 LYS A O 1
ATOM 728 N N . CYS A 1 88 ? -4.485 6.008 15.128 1.00 86.56 88 CYS A N 1
ATOM 729 C CA . CYS A 1 88 ? -5.722 5.236 14.984 1.00 86.56 88 CYS A CA 1
ATOM 730 C C . CYS A 1 88 ? -5.483 3.748 14.704 1.00 86.56 88 CYS A C 1
ATOM 732 O O . CYS A 1 88 ? -6.402 2.960 14.917 1.00 86.56 88 CYS A O 1
ATOM 734 N N . LEU A 1 89 ? -4.305 3.374 14.200 1.00 81.38 89 LEU A N 1
ATOM 735 C CA . LEU A 1 89 ? -3.880 1.984 14.040 1.00 81.38 89 LEU A CA 1
ATOM 736 C C . LEU A 1 89 ? -3.378 1.416 15.369 1.00 81.38 89 LEU A C 1
ATOM 738 O O . LEU A 1 89 ? -3.806 0.332 15.746 1.00 81.38 89 LEU A O 1
ATOM 742 N N . GLU A 1 90 ? -2.578 2.178 16.112 1.00 81.12 90 GLU A N 1
ATOM 743 C CA . GLU A 1 90 ? -2.079 1.803 17.443 1.00 81.12 90 GLU A CA 1
ATOM 744 C C . GLU A 1 90 ? -3.234 1.591 18.433 1.00 81.12 90 GLU A C 1
ATOM 746 O O . GLU A 1 90 ? -3.283 0.591 19.139 1.00 81.12 90 GLU A O 1
ATOM 751 N N . SER A 1 91 ? -4.264 2.446 18.392 1.00 72.31 91 SER A N 1
ATOM 752 C CA . SER A 1 91 ? -5.490 2.250 19.190 1.00 72.31 91 SER A CA 1
ATOM 753 C C . SER A 1 91 ? -6.357 1.052 18.768 1.00 72.31 91 SER A C 1
ATOM 755 O O . SER A 1 91 ? -7.356 0.773 19.426 1.00 72.31 91 SER A O 1
ATOM 757 N N . ARG A 1 92 ? -6.035 0.348 17.670 1.00 63.66 92 ARG A N 1
ATOM 758 C CA . ARG A 1 92 ? -6.669 -0.937 17.304 1.00 63.66 92 ARG A CA 1
ATOM 759 C C . ARG A 1 92 ? -5.882 -2.148 17.818 1.00 63.66 92 ARG A C 1
ATOM 761 O O . ARG A 1 92 ? -6.371 -3.261 17.653 1.00 63.66 92 ARG A O 1
ATOM 768 N N . GLY A 1 93 ? -4.705 -1.939 18.410 1.00 61.66 93 GLY A N 1
ATOM 769 C CA . GLY A 1 93 ? -3.807 -2.985 18.894 1.00 61.66 93 GLY A CA 1
ATOM 770 C C . GLY A 1 93 ? -3.299 -2.716 20.309 1.00 61.66 93 GLY A C 1
ATOM 771 O O . GLY A 1 93 ? -2.094 -2.678 20.511 1.00 61.66 93 GLY A O 1
ATOM 772 N N . GLN A 1 94 ? -4.197 -2.536 21.282 1.00 43.25 94 GLN A N 1
ATOM 773 C CA . GLN A 1 94 ? -3.821 -2.570 22.698 1.00 43.25 94 GLN A CA 1
ATOM 774 C C . GLN A 1 94 ? -4.488 -3.747 23.404 1.00 43.25 94 GLN A C 1
ATOM 776 O O . GLN A 1 94 ? -5.674 -3.725 23.727 1.00 43.25 94 GLN A O 1
ATOM 781 N N . SER A 1 95 ? -3.694 -4.773 23.663 1.00 37.56 95 SER A N 1
ATOM 782 C CA . SER A 1 95 ? -3.590 -5.394 24.981 1.00 37.56 95 SER A CA 1
ATOM 783 C C . SER A 1 95 ? -2.134 -5.836 25.114 1.00 37.56 95 SER A C 1
ATOM 785 O O . SER A 1 95 ? -1.579 -6.341 24.138 1.00 37.56 95 SER A O 1
ATOM 787 N N . LEU A 1 96 ? -1.544 -5.492 26.262 1.00 35.28 96 LEU A N 1
ATOM 788 C CA . LEU A 1 96 ? -0.161 -5.754 26.663 1.00 35.28 96 LEU A CA 1
ATOM 789 C C . LEU A 1 96 ? 0.287 -7.199 26.412 1.00 35.28 96 LEU A C 1
ATOM 791 O O . LEU A 1 96 ? -0.565 -8.106 26.555 1.00 35.28 96 LEU A O 1
#

Sequence (96 aa):
MFEKLKKLFAKKIRRPRRFNQGTITRTCRICGKTFTLPDNVQHWPDLCQECRAKHRPAETLTRKCKKCGKPFTFSSNARHWPKYCPKCLESRGQSL

Secondary structure (DSSP, 8-state):
----------------------EEEEE-TTT--EEEEETT-SS--SS-HHHHHHHS---EEEEE-TTT--EEEEETT-SS--SS-HHHHHTTS---

Radius of gyration: 22.5 Å; Cα contacts (8 Å, |Δi|>4): 107; chains: 1; bounding box: 42×58×63 Å